Protein AF-A0A7S7LYJ5-F1 (afdb_monomer_lite)

Structure (mmCIF, N/CA/C/O backbone):
data_AF-A0A7S7LYJ5-F1
#
_entry.id   AF-A0A7S7LYJ5-F1
#
loop_
_atom_site.group_PDB
_atom_site.id
_atom_site.type_symbol
_atom_site.label_atom_id
_atom_site.label_alt_id
_atom_site.label_comp_id
_atom_site.label_asym_id
_atom_site.label_entity_id
_atom_site.label_seq_id
_atom_site.pdbx_PDB_ins_code
_atom_site.Cartn_x
_atom_site.Cartn_y
_atom_site.Cartn_z
_atom_site.occupancy
_atom_site.B_iso_or_equiv
_atom_site.auth_seq_id
_atom_site.auth_comp_id
_atom_site.auth_asym_id
_atom_site.auth_atom_id
_atom_site.pdbx_PDB_model_num
ATOM 1 N N . MET A 1 1 ? -23.484 -14.189 -5.500 1.00 30.62 1 MET A N 1
ATOM 2 C CA . MET A 1 1 ? -22.168 -14.060 -6.167 1.00 30.62 1 MET A CA 1
ATOM 3 C C . MET A 1 1 ? -21.089 -14.104 -5.097 1.00 30.62 1 MET A C 1
ATOM 5 O O . MET A 1 1 ? -21.104 -13.269 -4.204 1.00 30.62 1 MET A O 1
ATOM 9 N N . SER A 1 2 ? -20.235 -15.128 -5.119 1.00 26.28 2 SER A N 1
ATOM 10 C CA . SER A 1 2 ? -19.188 -15.343 -4.113 1.00 26.28 2 SER A CA 1
ATOM 11 C C . SER A 1 2 ? -17.893 -14.673 -4.573 1.00 26.28 2 SER A C 1
ATOM 13 O O . SER A 1 2 ? -17.250 -15.132 -5.514 1.00 26.28 2 SER A O 1
ATOM 15 N N . ASN A 1 3 ? -17.534 -13.557 -3.938 1.00 29.64 3 ASN A N 1
ATOM 16 C CA . ASN A 1 3 ? -16.262 -12.870 -4.162 1.00 29.64 3 ASN A CA 1
ATOM 17 C C . ASN A 1 3 ? -15.126 -13.676 -3.504 1.00 29.64 3 ASN A C 1
ATOM 19 O O . ASN A 1 3 ? -14.850 -13.477 -2.318 1.00 29.64 3 ASN A O 1
ATOM 23 N N . LYS A 1 4 ? -14.488 -14.576 -4.272 1.00 35.56 4 LYS A N 1
ATOM 24 C CA . LYS A 1 4 ? -13.237 -15.286 -3.936 1.00 35.56 4 LYS A CA 1
ATOM 25 C C . LYS A 1 4 ? -12.047 -14.313 -3.978 1.00 35.56 4 LYS A C 1
ATOM 27 O O . LYS A 1 4 ? -11.231 -14.362 -4.889 1.00 35.56 4 LYS A O 1
ATOM 32 N N . TYR A 1 5 ? -11.939 -13.439 -2.986 1.00 42.59 5 TYR A N 1
ATOM 33 C CA . TYR A 1 5 ? -10.747 -12.614 -2.785 1.00 42.59 5 TYR A CA 1
ATOM 34 C C . TYR A 1 5 ? -10.238 -12.870 -1.375 1.00 42.59 5 TYR A C 1
ATOM 36 O O . TYR A 1 5 ? -10.694 -12.260 -0.416 1.00 42.59 5 TYR A O 1
ATOM 44 N N . HIS A 1 6 ? -9.345 -13.847 -1.257 1.00 43.59 6 HIS A N 1
ATOM 45 C CA . HIS A 1 6 ? -8.581 -14.094 -0.045 1.00 43.59 6 HIS A CA 1
ATOM 46 C C . HIS A 1 6 ? -7.129 -14.248 -0.466 1.00 43.59 6 HIS A C 1
ATOM 48 O O . HIS A 1 6 ? -6.712 -15.303 -0.945 1.00 43.59 6 HIS A O 1
ATOM 54 N N . TYR A 1 7 ? -6.360 -13.177 -0.295 1.00 51.88 7 TYR A N 1
ATOM 55 C CA . TYR A 1 7 ? -4.920 -13.290 -0.155 1.00 51.88 7 TYR A CA 1
ATOM 56 C C . TYR A 1 7 ? -4.668 -14.326 0.953 1.00 51.88 7 TYR A C 1
ATOM 58 O O . TYR A 1 7 ? -5.049 -14.108 2.101 1.00 51.88 7 TYR A O 1
ATOM 66 N N . LYS A 1 8 ? -4.125 -15.501 0.611 1.00 43.12 8 LYS A N 1
ATOM 67 C CA . LYS A 1 8 ? -4.034 -16.679 1.504 1.00 43.12 8 LYS A CA 1
ATOM 68 C C . LYS A 1 8 ? -3.161 -16.476 2.758 1.00 43.12 8 LYS A C 1
ATOM 70 O O . LYS A 1 8 ? -3.019 -17.405 3.544 1.00 43.12 8 LYS A O 1
ATOM 75 N N . ALA A 1 9 ? -2.627 -15.276 2.988 1.00 43.56 9 ALA A N 1
ATOM 76 C CA . ALA A 1 9 ? -1.949 -14.884 4.224 1.00 43.56 9 ALA A CA 1
ATOM 77 C C . ALA A 1 9 ? -2.849 -14.080 5.186 1.00 43.56 9 ALA A C 1
ATOM 79 O O . ALA A 1 9 ? -2.348 -13.336 6.029 1.00 43.56 9 ALA A O 1
ATOM 80 N N . TYR A 1 10 ? -4.174 -14.197 5.059 1.00 53.22 10 TYR A N 1
ATOM 81 C CA . TYR A 1 10 ? -5.138 -13.517 5.920 1.00 53.22 10 TYR A CA 1
ATOM 82 C C . TYR A 1 10 ? -5.123 -14.103 7.340 1.00 53.22 10 TYR A C 1
ATOM 84 O O . TYR A 1 10 ? -5.957 -14.925 7.711 1.00 53.22 10 TYR A O 1
ATOM 92 N N . LYS A 1 11 ? -4.145 -13.702 8.156 1.00 62.12 11 LYS A N 1
ATOM 93 C CA . LYS A 1 11 ? -4.294 -13.791 9.608 1.00 62.12 11 LYS A CA 1
ATOM 94 C C . LYS A 1 11 ? -5.217 -12.655 10.013 1.00 62.12 11 LYS A C 1
ATOM 96 O O . LYS A 1 11 ? -4.860 -11.493 9.836 1.00 62.12 11 LYS A O 1
ATOM 101 N N . GLU A 1 12 ? -6.380 -12.992 10.549 1.00 71.31 12 GLU A N 1
ATOM 102 C CA . GLU A 1 12 ? -7.334 -12.021 11.080 1.00 71.31 12 GLU A CA 1
ATOM 103 C C . GLU A 1 12 ? -6.614 -10.974 11.957 1.00 71.31 12 GLU A C 1
ATOM 105 O O . GLU A 1 12 ? -5.715 -11.290 12.757 1.00 71.31 12 GLU A O 1
ATOM 110 N N . GLY A 1 13 ? -6.908 -9.697 11.701 1.00 82.88 13 GLY A N 1
ATOM 111 C CA . GLY A 1 13 ? -6.278 -8.559 12.371 1.00 82.88 13 GLY A CA 1
ATOM 112 C C . GLY A 1 13 ? -4.803 -8.297 12.027 1.00 82.88 13 GLY A C 1
ATOM 113 O O . GLY A 1 13 ? -4.165 -7.513 12.726 1.00 82.88 13 GLY A O 1
ATOM 114 N N . LEU A 1 14 ? -4.212 -8.928 11.000 1.00 88.94 14 LEU A N 1
ATOM 115 C CA . LEU A 1 14 ? -2.808 -8.679 10.624 1.00 88.94 14 LEU A CA 1
ATOM 116 C C . LEU A 1 14 ? -2.569 -7.227 10.202 1.00 88.94 14 LEU A C 1
ATOM 118 O O . LEU A 1 14 ? -1.646 -6.608 10.724 1.00 88.94 14 LEU A O 1
ATOM 122 N N . LEU A 1 15 ? -3.419 -6.679 9.327 1.00 92.19 15 LEU A N 1
ATOM 123 C CA . LEU A 1 15 ? -3.318 -5.281 8.901 1.00 92.19 15 LEU A CA 1
ATOM 124 C C . LEU A 1 15 ? -3.378 -4.333 10.100 1.00 92.19 15 LEU A C 1
ATOM 126 O O . LEU A 1 15 ? -2.556 -3.431 10.212 1.00 92.19 15 LEU A O 1
ATOM 130 N N . GLN A 1 16 ? -4.298 -4.585 11.033 1.00 94.06 16 GLN A N 1
ATOM 131 C CA . GLN A 1 16 ? -4.421 -3.790 12.250 1.00 94.06 16 GLN A CA 1
ATOM 132 C C . GLN A 1 16 ? -3.174 -3.876 13.128 1.00 94.06 16 GLN A C 1
ATOM 134 O O . GLN A 1 16 ? -2.677 -2.844 13.565 1.00 94.06 16 GLN A O 1
ATOM 139 N N . ARG A 1 17 ? -2.635 -5.077 13.367 1.00 93.56 17 ARG A N 1
ATOM 140 C CA . ARG A 1 17 ? -1.400 -5.233 14.150 1.00 93.56 17 ARG A CA 1
ATOM 141 C C . ARG A 1 17 ? -0.230 -4.486 13.510 1.00 93.56 17 ARG A C 1
ATOM 143 O O . ARG A 1 17 ? 0.473 -3.777 14.220 1.00 93.56 17 ARG A O 1
ATOM 150 N N . MET A 1 18 ? -0.055 -4.607 12.194 1.00 95.12 18 MET A N 1
ATOM 151 C CA . MET A 1 18 ? 1.014 -3.915 11.469 1.00 95.12 18 MET A CA 1
ATOM 152 C C . MET A 1 18 ? 0.830 -2.396 11.482 1.00 95.12 18 MET A C 1
ATOM 154 O O . MET A 1 18 ? 1.786 -1.680 11.739 1.00 95.12 18 MET A O 1
ATOM 158 N N . ALA A 1 19 ? -0.391 -1.899 11.277 1.00 96.44 19 ALA A N 1
ATOM 159 C CA . ALA A 1 19 ? -0.659 -0.465 11.280 1.00 96.44 19 ALA A CA 1
ATOM 160 C C . ALA A 1 19 ? -0.465 0.170 12.667 1.00 96.44 19 ALA A C 1
ATOM 162 O O . ALA A 1 19 ? 0.078 1.264 12.766 1.00 96.44 19 ALA A O 1
ATOM 163 N N . ILE A 1 20 ? -0.868 -0.512 13.746 1.00 95.44 20 ILE A N 1
ATOM 164 C CA . ILE A 1 20 ? -0.634 -0.030 15.117 1.00 95.44 20 ILE A CA 1
ATOM 165 C C . ILE A 1 20 ? 0.854 -0.083 15.476 1.00 95.44 20 ILE A C 1
ATOM 167 O O . ILE A 1 20 ? 1.346 0.815 16.152 1.00 95.44 20 ILE A O 1
ATOM 171 N N . GLN A 1 21 ? 1.577 -1.109 15.023 1.00 95.44 21 GLN A N 1
ATOM 172 C CA . GLN A 1 21 ? 3.026 -1.164 15.198 1.00 95.44 21 GLN A CA 1
ATOM 173 C C . GLN A 1 21 ? 3.713 -0.009 14.457 1.00 95.44 21 GLN A C 1
ATOM 175 O O . GLN A 1 21 ? 4.461 0.740 15.074 1.00 95.44 21 GLN A O 1
ATOM 180 N N . GLY A 1 22 ? 3.383 0.197 13.181 1.00 96.12 22 GLY A N 1
ATOM 181 C CA . GLY A 1 22 ? 3.922 1.300 12.390 1.00 96.12 22 GLY A CA 1
ATOM 182 C C . GLY A 1 22 ? 3.554 2.679 12.945 1.00 96.12 22 GLY A C 1
ATOM 183 O O . GLY A 1 22 ? 4.364 3.597 12.904 1.00 96.12 22 GLY A O 1
ATOM 184 N N . LEU A 1 23 ? 2.368 2.831 13.551 1.00 96.25 23 LEU A N 1
ATOM 185 C CA . LEU A 1 23 ? 2.007 4.059 14.263 1.00 96.25 23 LEU A CA 1
ATOM 186 C C . LEU A 1 23 ? 2.998 4.360 15.394 1.00 96.25 23 LEU A C 1
ATOM 188 O O . LEU A 1 23 ? 3.479 5.483 15.476 1.00 96.25 23 LEU A O 1
ATOM 192 N N . ARG A 1 24 ? 3.321 3.363 16.230 1.00 95.06 24 ARG A N 1
ATOM 193 C CA . ARG A 1 24 ? 4.268 3.510 17.352 1.00 95.06 24 ARG A CA 1
ATOM 194 C C . ARG A 1 24 ? 5.682 3.847 16.894 1.00 95.06 24 ARG A C 1
ATOM 196 O O . ARG A 1 24 ? 6.424 4.478 17.633 1.00 95.06 24 ARG A O 1
ATOM 203 N N . GLU A 1 25 ? 6.062 3.374 15.712 1.00 94.56 25 GLU A N 1
ATOM 204 C CA . GLU A 1 25 ? 7.379 3.625 15.124 1.00 94.56 25 GLU A CA 1
ATOM 205 C C . GLU A 1 25 ? 7.472 5.023 14.499 1.00 94.56 25 GLU A C 1
ATOM 207 O O . GLU A 1 25 ? 8.545 5.622 14.503 1.00 94.56 25 GLU A O 1
ATOM 212 N N . LYS A 1 26 ? 6.358 5.559 13.984 1.00 93.25 26 LYS A N 1
ATOM 213 C CA . LYS A 1 26 ? 6.324 6.855 13.289 1.00 93.25 26 LYS A CA 1
ATOM 214 C C . LYS A 1 26 ? 5.917 8.042 14.148 1.00 93.25 26 LYS A C 1
ATOM 216 O O . LYS A 1 26 ? 6.298 9.165 13.829 1.00 93.25 26 LYS A O 1
ATOM 221 N N . ILE A 1 27 ? 5.091 7.816 15.162 1.00 91.44 27 ILE A N 1
ATOM 222 C CA . ILE A 1 27 ? 4.494 8.866 15.985 1.00 91.44 27 ILE A CA 1
ATOM 223 C C . ILE A 1 27 ? 4.768 8.533 17.445 1.00 91.44 27 ILE A C 1
ATOM 225 O O . ILE A 1 27 ? 4.492 7.424 17.902 1.00 91.44 27 ILE A O 1
ATOM 229 N N . ASP A 1 28 ? 5.304 9.509 18.174 1.00 90.75 28 ASP A N 1
ATOM 230 C CA . ASP A 1 28 ? 5.569 9.374 19.601 1.00 90.75 28 ASP A CA 1
ATOM 231 C C . ASP A 1 28 ? 4.247 9.109 20.354 1.00 90.75 28 ASP A C 1
ATOM 233 O O . ASP A 1 28 ? 3.296 9.879 20.197 1.00 90.75 28 ASP A O 1
ATOM 237 N N . PRO A 1 29 ? 4.151 8.053 21.184 1.00 90.56 29 PRO A N 1
ATOM 238 C CA . PRO A 1 29 ? 2.983 7.801 22.028 1.00 90.56 29 PRO A CA 1
ATOM 239 C C . PRO A 1 29 ? 2.568 8.960 22.948 1.00 90.56 29 PRO A C 1
ATOM 241 O O . PRO A 1 29 ? 1.439 8.958 23.439 1.00 90.56 29 PRO A O 1
ATOM 244 N N . SER A 1 30 ? 3.462 9.919 23.207 1.00 91.75 30 SER A N 1
ATOM 245 C CA . SER A 1 30 ? 3.185 11.142 23.967 1.00 91.75 30 SER A CA 1
ATOM 246 C C . SER A 1 30 ? 2.550 12.275 23.149 1.00 91.75 30 SER A C 1
ATOM 248 O O . SER A 1 30 ? 2.130 13.269 23.742 1.00 91.75 30 SER A O 1
ATOM 250 N N . ASP A 1 31 ? 2.432 12.131 21.823 1.00 92.44 31 ASP A N 1
ATOM 251 C CA . ASP A 1 31 ? 1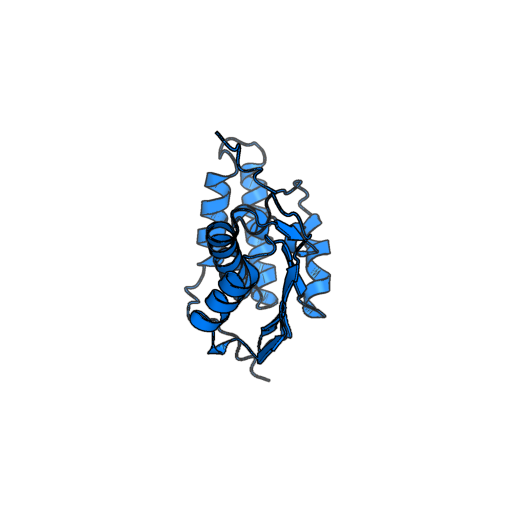.713 13.077 20.966 1.00 92.44 31 ASP A CA 1
ATOM 252 C C . ASP A 1 31 ? 0.250 13.199 21.430 1.00 92.44 31 ASP A C 1
ATOM 254 O O . ASP A 1 31 ? -0.457 12.204 21.616 1.00 92.44 31 ASP A O 1
ATOM 258 N N . GLU A 1 32 ? -0.232 14.429 21.613 1.00 91.19 32 GLU A N 1
ATOM 259 C CA . GLU A 1 32 ? -1.598 14.702 22.079 1.00 91.19 32 GLU A CA 1
ATOM 260 C C . GLU A 1 32 ? -2.679 14.119 21.148 1.00 91.19 32 GLU A C 1
ATOM 262 O O . GLU A 1 32 ? -3.787 13.796 21.587 1.00 91.19 32 GLU A O 1
ATOM 267 N N . ASN A 1 33 ? -2.342 13.916 19.872 1.00 91.50 33 ASN A N 1
ATOM 268 C CA . ASN A 1 33 ? -3.202 13.326 18.857 1.00 91.50 33 ASN A CA 1
ATOM 269 C C . ASN A 1 33 ? -3.022 11.804 18.724 1.00 91.50 33 ASN A C 1
ATOM 271 O O . ASN A 1 33 ? -3.754 11.189 17.944 1.00 91.50 33 ASN A O 1
ATOM 275 N N . TYR A 1 34 ? -2.125 11.156 19.486 1.00 93.25 34 TYR A N 1
ATOM 276 C CA . TYR A 1 34 ? -1.839 9.712 19.398 1.00 93.25 34 TYR A CA 1
ATOM 277 C C . TYR A 1 34 ? -3.107 8.844 19.417 1.00 93.25 34 TYR A C 1
ATOM 279 O O . TYR A 1 34 ? -3.339 8.002 18.542 1.00 93.25 34 TYR A O 1
ATOM 287 N N . ALA A 1 35 ? -3.994 9.106 20.379 1.00 93.69 35 ALA A N 1
ATOM 288 C CA . ALA A 1 35 ? -5.260 8.390 20.507 1.00 93.69 35 ALA A CA 1
ATOM 289 C C . ALA A 1 35 ? -6.212 8.628 19.319 1.00 93.69 35 ALA A C 1
ATOM 291 O O . ALA A 1 35 ? -7.026 7.758 18.994 1.00 93.69 35 ALA A O 1
ATOM 292 N N . GLU A 1 36 ? -6.137 9.792 18.672 1.00 95.00 36 GLU A N 1
ATOM 293 C CA . GLU A 1 36 ? -6.933 10.093 17.483 1.00 95.00 36 GLU A CA 1
ATOM 294 C C . GLU A 1 36 ? -6.378 9.371 16.249 1.00 95.00 36 GLU A C 1
ATOM 296 O O . GLU A 1 36 ? -7.163 8.771 15.511 1.00 95.00 36 GLU A O 1
ATOM 301 N N . TYR A 1 37 ? -5.052 9.312 16.065 1.00 95.25 37 TYR A N 1
ATOM 302 C CA . TYR A 1 37 ? -4.435 8.506 15.003 1.00 95.25 37 TYR A CA 1
ATOM 303 C C . TYR A 1 37 ? -4.872 7.037 15.091 1.00 95.25 37 TYR A C 1
ATOM 305 O O . TYR A 1 37 ? -5.308 6.460 14.092 1.00 95.25 37 TYR A O 1
ATOM 313 N N . GLU A 1 38 ? -4.853 6.438 16.289 1.00 95.06 38 GLU A N 1
ATOM 314 C CA . GLU A 1 38 ? -5.327 5.063 16.483 1.00 95.06 38 GLU A CA 1
ATOM 315 C C . GLU A 1 38 ? -6.799 4.877 16.085 1.00 95.06 38 GLU A C 1
ATOM 317 O O . GLU A 1 38 ? -7.158 3.862 15.476 1.00 95.06 38 GLU A O 1
ATOM 322 N N . LYS A 1 39 ? -7.675 5.830 16.433 1.00 95.31 39 LYS A N 1
ATOM 323 C CA . LYS A 1 39 ? -9.098 5.783 16.054 1.00 95.31 39 LYS A CA 1
ATOM 324 C C . LYS A 1 39 ? -9.274 5.885 14.543 1.00 95.31 39 LYS A C 1
ATOM 326 O O . LYS A 1 39 ? -10.067 5.128 13.978 1.00 95.31 39 LYS A O 1
ATOM 331 N N . VAL A 1 40 ? -8.539 6.790 13.894 1.00 95.25 40 VAL A N 1
ATOM 332 C CA . VAL A 1 40 ? -8.571 6.965 12.437 1.00 95.25 40 VAL A CA 1
ATOM 333 C C . VAL A 1 40 ? -8.102 5.687 11.745 1.00 95.25 40 VAL A C 1
ATOM 335 O O . VAL A 1 40 ? -8.840 5.170 10.912 1.00 95.25 40 VAL A O 1
ATOM 338 N N . ILE A 1 41 ? -6.970 5.101 12.153 1.00 95.56 41 ILE A N 1
ATOM 339 C CA . ILE A 1 41 ? -6.464 3.831 11.601 1.00 95.56 41 ILE A CA 1
ATOM 340 C C . ILE A 1 41 ? -7.507 2.717 11.729 1.00 95.56 41 ILE A C 1
ATOM 342 O O . ILE A 1 41 ? -7.820 2.047 10.748 1.00 95.56 41 ILE A O 1
ATOM 346 N N . LYS A 1 42 ? -8.111 2.535 12.912 1.00 94.50 42 LYS A N 1
ATOM 347 C CA . LYS A 1 42 ? -9.156 1.512 13.119 1.00 94.50 42 LYS A CA 1
ATOM 348 C C . LYS A 1 42 ? -10.352 1.719 12.178 1.00 94.50 42 LYS A C 1
ATOM 350 O O . LYS A 1 42 ? -10.886 0.753 11.630 1.00 94.50 42 LYS A O 1
ATOM 355 N N . LYS A 1 43 ? -10.762 2.972 11.954 1.00 93.56 43 LYS A N 1
ATOM 356 C CA . LYS A 1 43 ? -11.858 3.323 11.037 1.00 93.56 43 LYS A CA 1
ATOM 357 C C . LYS A 1 43 ? -11.491 3.089 9.568 1.00 93.56 43 LYS A C 1
ATOM 359 O O . LYS A 1 43 ? -12.319 2.567 8.815 1.00 93.56 43 LYS A O 1
ATOM 364 N N . GLU A 1 44 ? -10.281 3.466 9.159 1.00 93.06 44 GLU A N 1
ATOM 365 C CA . GLU A 1 44 ? -9.768 3.205 7.812 1.00 93.06 44 GLU A CA 1
ATOM 366 C C . GLU A 1 44 ? -9.724 1.702 7.539 1.00 93.06 44 GLU A C 1
ATOM 368 O O . GLU A 1 44 ? -10.312 1.253 6.559 1.00 93.06 44 GLU A O 1
ATOM 373 N N . ILE A 1 45 ? -9.140 0.913 8.446 1.00 92.81 45 ILE A N 1
ATOM 374 C CA . ILE A 1 45 ? -9.043 -0.549 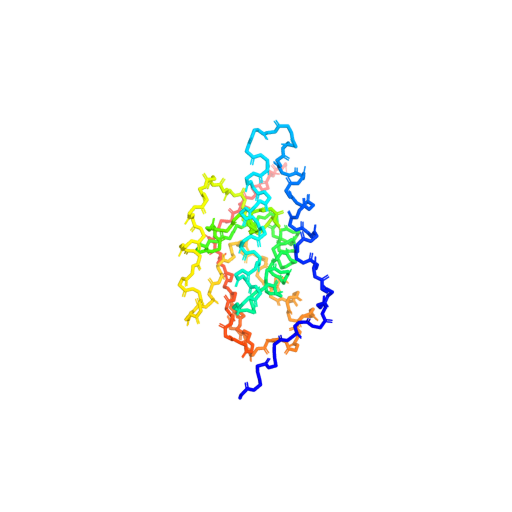8.327 1.00 92.81 45 ILE A CA 1
ATOM 375 C C . ILE A 1 45 ? -10.421 -1.194 8.216 1.00 92.81 45 ILE A C 1
ATOM 377 O O . ILE A 1 45 ? -10.652 -1.954 7.281 1.00 92.81 45 ILE A O 1
ATOM 381 N N . SER A 1 46 ? -11.378 -0.818 9.069 1.00 90.25 46 SER A N 1
ATOM 382 C CA . SER A 1 46 ? -12.753 -1.323 8.949 1.00 90.25 46 SER A CA 1
ATOM 383 C C . SER A 1 46 ? -13.374 -1.005 7.582 1.00 90.25 46 SER A C 1
ATOM 385 O O . SER A 1 46 ? -14.160 -1.783 7.039 1.00 90.25 46 SER A O 1
ATOM 387 N N . THR A 1 47 ? -13.033 0.143 6.993 1.00 88.31 47 THR A N 1
ATOM 388 C CA . THR A 1 47 ? -13.496 0.501 5.648 1.00 88.31 47 THR A CA 1
ATOM 389 C C . THR A 1 47 ? -12.791 -0.329 4.577 1.00 88.31 47 THR A C 1
ATOM 391 O O . THR A 1 47 ? -13.459 -0.823 3.670 1.00 88.31 47 THR A O 1
ATOM 394 N N . LEU A 1 48 ? -11.476 -0.523 4.701 1.00 88.06 48 LEU A N 1
ATOM 395 C CA . LEU A 1 48 ? -10.652 -1.350 3.816 1.00 88.06 48 LEU A CA 1
ATOM 396 C C . LEU A 1 48 ? -11.146 -2.802 3.786 1.00 88.06 48 LEU A C 1
ATOM 398 O O . LEU A 1 48 ? -11.291 -3.364 2.705 1.00 88.06 48 LEU A O 1
ATOM 402 N N . GLU A 1 49 ? -11.492 -3.375 4.938 1.00 86.56 49 GLU A N 1
ATOM 403 C CA . GLU A 1 49 ? -12.078 -4.717 5.060 1.00 86.56 49 GLU A CA 1
ATOM 404 C C . GLU A 1 49 ? -13.445 -4.807 4.365 1.00 86.56 49 GLU A C 1
ATOM 406 O O . GLU A 1 49 ? -13.701 -5.735 3.594 1.00 86.56 49 GLU A O 1
ATOM 411 N N . LYS A 1 50 ? -14.319 -3.806 4.558 1.00 84.75 50 LYS A N 1
ATOM 412 C CA . LYS A 1 50 ? -15.639 -3.752 3.895 1.00 84.75 50 LYS A CA 1
ATOM 413 C C . LYS A 1 50 ? -15.528 -3.740 2.372 1.00 84.75 50 LYS A C 1
ATOM 415 O O . LYS A 1 50 ? -16.357 -4.353 1.700 1.00 84.75 50 LYS A O 1
ATOM 420 N N . ILE A 1 51 ? -14.517 -3.059 1.830 1.00 81.44 51 ILE A N 1
ATOM 421 C CA . ILE A 1 51 ? -14.251 -3.018 0.383 1.00 81.44 51 ILE A CA 1
ATOM 422 C C . ILE A 1 51 ? -13.289 -4.120 -0.088 1.00 81.44 51 ILE A C 1
ATOM 424 O O . ILE A 1 51 ? -12.966 -4.160 -1.272 1.00 81.44 51 ILE A O 1
ATOM 428 N N . LYS A 1 52 ? -12.854 -5.017 0.810 1.00 80.31 52 LYS A N 1
ATOM 429 C CA . LYS A 1 52 ? -11.902 -6.109 0.547 1.00 80.31 52 LYS A CA 1
ATOM 430 C C . LYS A 1 52 ? -10.546 -5.649 -0.012 1.00 80.31 52 LYS A C 1
ATOM 432 O O . LYS A 1 52 ? -9.956 -6.330 -0.848 1.00 80.31 52 LYS A O 1
ATOM 437 N N . PHE A 1 53 ? -10.061 -4.485 0.424 1.00 82.62 53 PHE A N 1
ATOM 438 C CA . PHE A 1 53 ? -8.775 -3.914 0.002 1.00 82.62 53 PHE A CA 1
ATOM 439 C C . PHE A 1 53 ? -7.651 -4.072 1.032 1.00 82.62 53 PHE A C 1
ATOM 441 O O . PHE A 1 53 ? -6.481 -3.818 0.767 1.00 82.62 53 PHE A O 1
ATOM 448 N N . ASP A 1 54 ? -7.982 -4.518 2.225 1.00 86.25 54 ASP A N 1
ATOM 449 C CA . ASP A 1 54 ? -7.056 -4.705 3.328 1.00 86.25 54 ASP A CA 1
ATOM 450 C C . ASP A 1 54 ? -5.931 -5.721 3.017 1.00 86.25 54 ASP A C 1
ATOM 452 O O . ASP A 1 54 ? -4.767 -5.476 3.335 1.00 86.25 54 ASP A O 1
ATOM 456 N N . GLY A 1 55 ? -6.228 -6.796 2.276 1.00 85.38 55 GLY A N 1
ATOM 457 C CA . GLY A 1 55 ? -5.200 -7.706 1.754 1.00 85.38 55 GLY A CA 1
ATOM 458 C C . GLY A 1 55 ? -4.239 -7.030 0.766 1.00 85.38 55 GLY A C 1
ATOM 459 O O . GLY A 1 55 ? -3.049 -7.348 0.735 1.00 85.38 55 GLY A O 1
ATOM 460 N N . TYR A 1 56 ? -4.724 -6.050 0.001 1.00 86.69 56 TYR A N 1
ATOM 461 C CA . TYR A 1 56 ? -3.888 -5.279 -0.914 1.00 86.69 56 TYR A CA 1
ATOM 462 C C . TYR A 1 56 ? -3.035 -4.241 -0.212 1.00 86.69 56 TYR A C 1
ATOM 464 O O . TYR A 1 56 ? -1.930 -3.994 -0.675 1.00 86.69 56 TYR A O 1
ATOM 472 N N . MET A 1 57 ? -3.475 -3.689 0.918 1.00 90.25 57 MET A N 1
ATOM 473 C CA . MET A 1 57 ? -2.605 -2.850 1.747 1.00 90.25 57 MET A CA 1
ATOM 474 C C . MET A 1 57 ? -1.360 -3.620 2.193 1.00 90.25 57 MET A C 1
ATOM 476 O O . MET A 1 57 ? -0.252 -3.103 2.096 1.00 90.25 57 MET A O 1
ATOM 480 N N . LEU A 1 58 ? -1.525 -4.884 2.596 1.00 91.50 58 LEU A N 1
ATOM 481 C CA . LEU A 1 58 ? -0.405 -5.753 2.965 1.00 91.50 58 LEU A CA 1
ATOM 482 C C . LEU A 1 58 ? 0.500 -6.075 1.770 1.00 91.50 58 LEU A C 1
ATOM 484 O O . LEU A 1 58 ? 1.721 -6.005 1.886 1.00 91.50 58 LEU A O 1
ATOM 488 N N . LEU A 1 59 ? -0.094 -6.397 0.615 1.00 92.06 59 LEU A N 1
ATOM 489 C CA . LEU A 1 59 ? 0.657 -6.618 -0.623 1.00 92.06 59 LEU A CA 1
ATOM 490 C C . LEU A 1 59 ? 1.448 -5.366 -1.018 1.00 92.06 59 LEU A C 1
ATOM 492 O O . LEU A 1 59 ? 2.612 -5.471 -1.385 1.00 92.06 59 LEU A O 1
ATOM 496 N N . LEU A 1 60 ? 0.832 -4.186 -0.945 1.00 92.44 60 LEU A N 1
ATOM 497 C CA . LEU A 1 60 ? 1.466 -2.919 -1.295 1.00 92.44 60 LEU A CA 1
ATOM 498 C C . LEU A 1 60 ? 2.618 -2.585 -0.351 1.00 92.44 60 LEU A C 1
ATOM 500 O O . LEU A 1 60 ? 3.677 -2.216 -0.845 1.00 92.44 60 LEU A O 1
ATOM 504 N N . ALA A 1 61 ? 2.445 -2.754 0.962 1.00 93.81 61 ALA A N 1
ATOM 505 C CA . ALA A 1 61 ? 3.520 -2.551 1.934 1.00 93.81 61 ALA A CA 1
ATOM 506 C C . ALA A 1 61 ? 4.745 -3.416 1.595 1.00 93.81 61 ALA A C 1
ATOM 508 O O . ALA A 1 61 ? 5.865 -2.918 1.511 1.00 93.81 61 ALA A O 1
ATOM 509 N N . ASP A 1 62 ? 4.516 -4.692 1.289 1.00 94.25 62 ASP A N 1
ATOM 510 C CA . ASP A 1 62 ? 5.567 -5.629 0.895 1.00 94.25 62 ASP A CA 1
ATOM 511 C C . ASP A 1 62 ? 6.230 -5.270 -0.449 1.00 94.25 62 ASP A C 1
ATOM 513 O O . ASP A 1 62 ? 7.453 -5.288 -0.577 1.00 94.25 62 ASP A O 1
ATOM 517 N N . VAL A 1 63 ? 5.432 -4.902 -1.455 1.00 94.31 63 VAL A N 1
ATOM 518 C CA . VAL A 1 63 ? 5.937 -4.477 -2.767 1.00 94.31 63 VAL A CA 1
ATOM 519 C C . VAL A 1 63 ? 6.772 -3.211 -2.659 1.00 94.31 63 VAL A C 1
ATOM 521 O O . VAL A 1 63 ? 7.809 -3.117 -3.315 1.00 94.31 63 VAL A O 1
ATOM 524 N N . VAL A 1 64 ? 6.326 -2.234 -1.874 1.00 95.06 64 VAL A N 1
ATOM 525 C CA . VAL A 1 64 ? 7.022 -0.958 -1.704 1.00 95.06 64 VAL A CA 1
ATOM 526 C C . VAL A 1 64 ? 8.326 -1.163 -0.943 1.00 95.06 64 VAL A C 1
ATOM 528 O O . VAL A 1 64 ? 9.349 -0.649 -1.391 1.00 95.06 64 VAL A O 1
ATOM 531 N N . LEU A 1 65 ? 8.318 -1.959 0.130 1.00 94.12 65 LEU A N 1
ATOM 532 C CA . LEU A 1 65 ? 9.522 -2.305 0.886 1.00 94.12 65 LEU A CA 1
ATOM 533 C C . LEU A 1 65 ? 10.600 -2.901 -0.028 1.00 94.12 65 LEU A C 1
ATOM 535 O O . LEU A 1 65 ? 11.685 -2.337 -0.156 1.00 94.12 65 LEU A O 1
ATOM 539 N N . VAL A 1 66 ? 10.273 -3.972 -0.753 1.00 93.75 66 VAL A N 1
ATOM 540 C CA . VAL A 1 66 ? 11.242 -4.627 -1.646 1.00 93.75 66 VAL A CA 1
ATOM 541 C C . VAL A 1 66 ? 11.611 -3.736 -2.831 1.00 93.75 66 VAL A C 1
ATOM 543 O O . VAL A 1 66 ? 12.751 -3.732 -3.287 1.00 93.75 66 VAL A O 1
ATOM 546 N N . SER A 1 67 ? 10.681 -2.916 -3.327 1.00 92.88 67 SER A N 1
ATOM 547 C CA . SER A 1 67 ? 11.019 -1.939 -4.364 1.00 92.88 67 SER A CA 1
ATOM 548 C C . SER A 1 67 ? 12.027 -0.908 -3.858 1.00 92.88 67 SER A C 1
ATOM 550 O O . SER A 1 67 ? 12.882 -0.507 -4.641 1.00 92.88 67 SER A O 1
ATOM 552 N N . ARG A 1 68 ? 11.978 -0.493 -2.581 1.00 92.50 68 ARG A N 1
ATOM 553 C CA . ARG A 1 68 ? 12.985 0.410 -1.996 1.00 92.50 68 ARG A CA 1
ATOM 554 C C . ARG A 1 68 ? 14.346 -0.259 -1.919 1.00 92.50 68 ARG A C 1
ATOM 556 O O . ARG A 1 68 ? 15.325 0.369 -2.304 1.00 92.50 68 ARG A O 1
ATOM 563 N N . GLU A 1 69 ? 14.396 -1.526 -1.523 1.00 92.44 69 GLU A N 1
ATOM 564 C CA . GLU A 1 69 ? 15.638 -2.309 -1.495 1.00 92.44 69 GLU A CA 1
ATOM 565 C C . GLU A 1 69 ? 16.267 -2.450 -2.891 1.00 92.44 69 GLU A C 1
ATOM 567 O O . GLU A 1 69 ? 17.478 -2.316 -3.042 1.00 92.44 69 GLU A O 1
ATOM 572 N N . ILE A 1 70 ? 15.451 -2.669 -3.930 1.00 90.00 70 ILE A N 1
ATOM 573 C CA . ILE A 1 70 ? 15.925 -2.815 -5.317 1.00 90.00 70 ILE A CA 1
ATOM 574 C C . ILE A 1 70 ? 16.311 -1.464 -5.934 1.00 90.00 70 ILE A C 1
ATOM 576 O O . ILE A 1 70 ? 17.279 -1.369 -6.686 1.00 90.00 70 ILE A O 1
ATOM 580 N N . SER A 1 71 ? 15.504 -0.432 -5.694 1.00 87.19 71 SER A N 1
ATOM 581 C CA . SER A 1 71 ? 15.562 0.833 -6.430 1.00 87.19 71 SER A CA 1
ATOM 582 C C . SER A 1 71 ? 16.415 1.897 -5.745 1.00 87.19 71 SER A C 1
ATOM 584 O O . SER A 1 71 ? 16.812 2.859 -6.402 1.00 87.19 71 SER A O 1
ATOM 586 N N . GLY A 1 72 ? 16.616 1.801 -4.427 1.00 83.56 72 GLY A N 1
ATOM 587 C CA . GLY A 1 72 ? 17.166 2.870 -3.583 1.00 83.56 72 GLY A CA 1
ATOM 588 C C . GLY A 1 72 ? 16.233 4.079 -3.413 1.00 83.56 72 GLY A C 1
ATOM 589 O O . GLY A 1 72 ? 16.373 4.847 -2.468 1.00 83.56 72 GLY A O 1
ATOM 590 N N . PHE A 1 73 ? 15.252 4.239 -4.304 1.00 84.56 73 PHE A N 1
ATOM 591 C CA . PHE A 1 73 ? 14.253 5.299 -4.289 1.00 84.56 73 PHE A CA 1
ATOM 592 C C . PHE A 1 73 ? 12.888 4.750 -4.708 1.00 84.56 73 PHE A C 1
ATOM 594 O O . PHE A 1 73 ? 12.757 4.174 -5.793 1.00 84.56 73 PHE A O 1
ATOM 601 N N . VAL A 1 74 ? 11.873 4.954 -3.868 1.00 89.56 74 VAL A N 1
ATOM 602 C CA . VAL A 1 74 ? 10.471 4.663 -4.189 1.00 89.56 74 VAL A CA 1
ATOM 603 C C . VAL A 1 74 ? 9.586 5.746 -3.615 1.00 89.56 74 VAL A C 1
ATOM 605 O O . VAL A 1 74 ? 9.780 6.135 -2.470 1.00 89.56 74 VAL A O 1
ATOM 608 N N . SER A 1 75 ? 8.583 6.168 -4.380 1.00 89.75 75 SER A N 1
ATOM 609 C CA . SER A 1 75 ? 7.494 6.980 -3.842 1.00 89.75 75 SER A CA 1
ATOM 610 C C . SER A 1 75 ? 6.163 6.591 -4.474 1.00 89.75 75 SER A C 1
ATOM 612 O O . SER A 1 75 ? 6.099 6.282 -5.666 1.00 89.75 75 SER A O 1
ATOM 614 N N . CYS A 1 76 ? 5.092 6.580 -3.686 1.00 90.44 76 CYS A N 1
ATOM 615 C CA . CYS A 1 76 ? 3.761 6.195 -4.148 1.00 90.44 76 CYS A CA 1
ATOM 616 C C . CYS A 1 76 ? 2.851 7.416 -4.289 1.00 90.44 76 CYS A C 1
ATOM 618 O O . CYS A 1 76 ? 2.750 8.233 -3.376 1.00 90.44 76 CYS A O 1
ATOM 620 N N . PHE A 1 77 ? 2.131 7.504 -5.410 1.00 84.50 77 PHE A N 1
ATOM 621 C CA . PHE A 1 77 ? 1.270 8.646 -5.733 1.00 84.50 77 PHE A CA 1
ATOM 622 C C . PHE A 1 77 ? -0.180 8.246 -5.999 1.00 84.50 77 PHE A C 1
ATOM 624 O O . PHE A 1 77 ? -0.474 7.145 -6.482 1.00 84.50 77 PHE A O 1
ATOM 631 N N . GLY A 1 78 ? -1.084 9.203 -5.779 1.00 81.56 78 GLY A N 1
ATOM 632 C CA . GLY A 1 78 ? -2.513 9.082 -6.057 1.00 81.56 78 GLY A CA 1
ATOM 633 C C . GLY A 1 78 ? -3.338 8.996 -4.778 1.00 81.56 78 GLY A C 1
ATOM 634 O O . GLY A 1 78 ? -2.908 9.428 -3.714 1.00 81.56 78 GLY A O 1
ATOM 635 N N . SER A 1 79 ? -4.533 8.411 -4.865 1.00 85.06 79 SER A N 1
ATOM 636 C CA . SER A 1 79 ? -5.476 8.385 -3.737 1.00 85.06 79 SER A CA 1
ATOM 637 C C . SER A 1 79 ? -4.969 7.609 -2.514 1.00 85.06 79 SER A C 1
ATOM 639 O O . SER A 1 79 ? -5.477 7.828 -1.419 1.00 85.06 79 SER A O 1
ATOM 641 N N . ILE A 1 80 ? -3.955 6.748 -2.679 1.00 87.25 80 ILE A N 1
ATOM 642 C CA . ILE A 1 80 ? -3.271 6.023 -1.595 1.00 87.25 80 ILE A CA 1
ATOM 643 C C . ILE A 1 80 ? -2.618 6.966 -0.569 1.00 87.25 80 ILE A C 1
ATOM 645 O O . ILE A 1 80 ? -2.555 6.622 0.605 1.00 87.25 80 ILE A O 1
ATOM 649 N N . GLN A 1 81 ? -2.212 8.176 -0.980 1.00 89.00 81 GLN A N 1
ATOM 650 C CA . GLN A 1 81 ? -1.614 9.192 -0.099 1.00 89.00 81 GLN A CA 1
ATOM 651 C C . GLN A 1 81 ? -2.611 9.766 0.915 1.00 89.00 81 GLN A C 1
ATOM 653 O O . GLN A 1 81 ? -2.207 10.345 1.914 1.00 89.00 81 GLN A O 1
ATOM 658 N N . ASN A 1 82 ? -3.913 9.566 0.697 1.00 89.81 82 ASN A N 1
ATOM 659 C CA . ASN A 1 82 ? -4.963 10.046 1.593 1.00 89.81 82 ASN A CA 1
ATOM 660 C C . ASN A 1 82 ? -5.299 9.053 2.720 1.00 89.81 82 ASN A C 1
ATOM 662 O O . ASN A 1 82 ? -6.327 9.211 3.374 1.00 89.81 82 ASN A O 1
ATOM 666 N N . SER A 1 83 ? -4.492 8.004 2.910 1.00 92.38 83 SER A N 1
ATOM 667 C CA . SER A 1 83 ? -4.680 7.004 3.962 1.00 92.38 83 SER A CA 1
ATOM 668 C C . SER A 1 83 ? -3.576 7.102 5.003 1.00 92.38 83 SER A C 1
ATOM 670 O O . SER A 1 83 ? -2.403 6.873 4.704 1.00 92.38 83 SER A O 1
ATOM 672 N N . LEU A 1 84 ? -3.975 7.348 6.251 1.00 95.25 84 LEU A N 1
ATOM 673 C CA . LEU A 1 84 ? -3.072 7.259 7.393 1.00 95.25 84 LEU A CA 1
ATOM 674 C C . LEU A 1 84 ? -2.523 5.832 7.536 1.00 95.25 84 LEU A C 1
ATOM 676 O O . LEU A 1 84 ? -1.350 5.645 7.843 1.00 95.25 84 LEU A O 1
ATOM 680 N N . THR A 1 85 ? -3.346 4.822 7.244 1.00 95.00 85 THR A N 1
ATOM 681 C CA . THR A 1 85 ? -2.933 3.411 7.225 1.00 95.00 85 THR A CA 1
ATOM 682 C C . THR A 1 85 ? -1.810 3.171 6.213 1.00 95.00 85 THR A C 1
ATOM 684 O O . THR A 1 85 ? -0.861 2.456 6.514 1.00 95.00 85 THR A O 1
ATOM 687 N N . ALA A 1 86 ? -1.870 3.786 5.027 1.00 94.62 86 ALA A N 1
ATOM 688 C CA . ALA A 1 86 ? -0.791 3.687 4.042 1.00 94.62 86 ALA A CA 1
ATOM 689 C C . ALA A 1 86 ? 0.512 4.317 4.548 1.00 94.62 86 ALA A C 1
ATOM 691 O O . ALA A 1 86 ? 1.589 3.767 4.327 1.00 94.62 86 ALA A O 1
ATOM 692 N N . PHE A 1 87 ? 0.411 5.449 5.243 1.00 95.69 87 PHE A N 1
ATOM 693 C CA . PHE A 1 87 ? 1.564 6.144 5.804 1.00 95.69 87 PHE A CA 1
ATOM 694 C C . PHE A 1 87 ? 2.264 5.331 6.894 1.00 95.69 87 PHE A C 1
ATOM 696 O O . PHE A 1 87 ? 3.480 5.156 6.829 1.00 95.69 87 PHE A O 1
ATOM 703 N N . VAL A 1 88 ? 1.516 4.789 7.861 1.00 96.56 88 VAL A N 1
ATOM 704 C CA . VAL A 1 88 ? 2.101 3.991 8.956 1.00 96.56 88 VAL A CA 1
ATOM 705 C C . VAL A 1 88 ? 2.649 2.642 8.495 1.00 96.56 88 VAL A C 1
ATOM 707 O O . VAL A 1 88 ? 3.480 2.066 9.177 1.00 96.56 88 VAL A O 1
ATOM 710 N N . LEU A 1 89 ? 2.232 2.149 7.327 1.00 95.81 89 LEU A N 1
ATOM 711 C CA . LEU A 1 89 ? 2.780 0.941 6.698 1.00 95.81 89 LEU A CA 1
ATOM 712 C C . LEU A 1 89 ? 3.960 1.221 5.756 1.00 95.81 89 LEU A C 1
ATOM 714 O O . LEU A 1 89 ? 4.326 0.351 4.968 1.00 95.81 89 LEU A O 1
ATOM 718 N N . ASP A 1 90 ? 4.499 2.443 5.767 1.00 94.62 90 ASP A N 1
ATOM 719 C CA . ASP A 1 90 ? 5.564 2.883 4.862 1.00 94.62 90 ASP A CA 1
ATOM 720 C C . ASP A 1 90 ? 5.220 2.760 3.369 1.00 94.62 90 ASP A C 1
ATOM 722 O O . ASP A 1 90 ? 6.107 2.734 2.523 1.00 94.62 90 ASP A O 1
ATOM 726 N N . ILE A 1 91 ? 3.944 2.736 2.981 1.00 94.44 91 ILE A N 1
ATOM 727 C CA . ILE A 1 91 ? 3.562 2.743 1.557 1.00 94.44 91 ILE A CA 1
ATOM 728 C C . ILE A 1 91 ? 3.796 4.135 0.957 1.00 94.44 91 ILE A C 1
ATOM 730 O O . ILE A 1 91 ? 4.215 4.254 -0.195 1.00 94.44 91 ILE A O 1
ATOM 734 N N . VAL A 1 92 ? 3.531 5.183 1.741 1.00 93.25 92 VAL A N 1
ATOM 735 C CA . VAL A 1 92 ? 3.741 6.591 1.374 1.00 93.25 92 VAL A CA 1
ATOM 736 C C . VAL A 1 92 ? 4.644 7.271 2.399 1.00 93.25 92 VAL A C 1
ATOM 738 O O . VAL A 1 92 ? 4.583 6.963 3.588 1.00 93.25 92 VAL A O 1
ATOM 741 N N . ASP A 1 93 ? 5.477 8.197 1.928 1.00 88.56 93 ASP A N 1
ATOM 742 C CA . ASP A 1 93 ? 6.539 8.798 2.745 1.00 88.56 93 ASP A CA 1
ATOM 743 C C . ASP A 1 93 ? 6.049 9.994 3.572 1.00 88.56 93 ASP A C 1
ATOM 745 O O . ASP A 1 93 ? 6.581 10.275 4.642 1.00 88.56 93 ASP A O 1
ATOM 749 N N . VAL A 1 94 ? 5.027 10.700 3.081 1.00 86.06 94 VAL A N 1
ATOM 750 C CA . VAL A 1 94 ? 4.510 11.932 3.686 1.00 86.06 94 VAL A CA 1
ATOM 751 C C . VAL A 1 94 ? 3.004 11.821 3.857 1.00 86.06 94 VAL A C 1
ATOM 753 O O . VAL A 1 94 ? 2.296 11.388 2.945 1.00 86.06 94 VAL A O 1
ATOM 756 N N . TYR A 1 95 ? 2.527 12.247 5.022 1.00 85.62 95 TYR A N 1
ATOM 757 C CA . TYR A 1 95 ? 1.112 12.363 5.331 1.00 85.62 95 TYR A CA 1
ATOM 758 C C . TYR A 1 95 ? 0.873 13.606 6.177 1.00 85.62 95 TYR A C 1
ATOM 760 O O . TYR A 1 95 ? 1.491 13.782 7.224 1.00 85.62 95 TYR A O 1
ATOM 768 N N . GLU A 1 96 ? -0.034 14.459 5.721 1.00 85.00 96 GLU A N 1
ATOM 769 C CA . GLU A 1 96 ? -0.548 15.560 6.525 1.00 85.00 96 GLU A CA 1
ATOM 770 C C . GLU A 1 96 ? -1.803 15.076 7.247 1.00 85.00 96 GLU A C 1
ATOM 772 O O . GLU A 1 96 ? -2.737 14.557 6.621 1.00 85.00 96 GLU A O 1
ATOM 777 N N . PHE A 1 97 ? -1.811 15.188 8.576 1.00 84.81 97 PHE A N 1
ATOM 778 C CA . PHE A 1 97 ? -2.902 14.644 9.365 1.00 84.81 97 PHE A CA 1
ATOM 779 C C . PHE A 1 97 ? -4.197 15.434 9.175 1.00 84.81 97 PHE A C 1
ATOM 781 O O . PHE A 1 97 ? -4.390 16.508 9.737 1.00 84.81 97 PHE A O 1
ATOM 788 N N . ASP A 1 98 ? -5.131 14.829 8.447 1.00 86.00 98 ASP A N 1
ATOM 789 C CA . ASP A 1 98 ? -6.539 15.208 8.440 1.00 86.00 98 ASP A CA 1
ATOM 790 C C . ASP A 1 98 ? -7.406 13.950 8.584 1.00 86.00 98 ASP A C 1
ATOM 792 O O . ASP A 1 98 ? -7.411 13.053 7.737 1.00 86.00 98 ASP A O 1
ATOM 796 N N . LYS A 1 99 ? -8.198 13.901 9.660 1.00 84.44 99 LYS A N 1
ATOM 797 C CA . LYS A 1 99 ? -9.150 12.818 9.963 1.00 84.44 99 LYS A CA 1
ATOM 798 C C . LYS A 1 99 ? -10.200 12.578 8.870 1.00 84.44 99 LYS A C 1
ATOM 800 O O . LYS A 1 99 ? -10.847 11.530 8.849 1.00 84.44 99 LYS A O 1
ATOM 805 N N . ASN A 1 100 ? -10.413 13.550 7.986 1.00 85.81 100 ASN A N 1
ATOM 806 C CA . ASN A 1 100 ? -11.350 13.461 6.873 1.00 85.81 100 ASN A CA 1
ATOM 807 C C . ASN A 1 100 ? -10.676 13.107 5.546 1.00 85.81 100 ASN A C 1
ATOM 809 O O . ASN A 1 100 ? -11.396 12.901 4.565 1.00 85.81 100 ASN A O 1
ATOM 813 N N . ASN A 1 101 ? -9.343 13.022 5.488 1.00 85.56 101 ASN A N 1
ATOM 814 C CA . ASN A 1 101 ? -8.632 12.872 4.222 1.00 85.56 101 ASN A CA 1
ATOM 815 C C . ASN A 1 101 ? -8.968 11.546 3.525 1.00 85.56 101 ASN A C 1
ATOM 817 O O . ASN A 1 101 ? -9.137 11.495 2.307 1.00 85.56 101 ASN A O 1
ATOM 821 N N . PHE A 1 102 ? -9.237 10.494 4.303 1.00 88.25 102 PHE A N 1
ATOM 822 C CA . PHE A 1 102 ? -9.584 9.170 3.788 1.00 88.25 102 PHE A CA 1
ATOM 823 C C . PHE A 1 102 ? -10.833 9.133 2.886 1.00 88.25 102 PHE A C 1
ATOM 825 O O . PHE A 1 102 ? -10.988 8.226 2.070 1.00 88.25 102 PHE A O 1
ATOM 832 N N . LYS A 1 103 ? -11.718 10.138 2.917 1.00 83.69 103 LYS A N 1
ATOM 833 C CA . LYS A 1 103 ? -12.818 10.242 1.930 1.00 83.69 103 LYS A CA 1
ATOM 834 C C . LYS A 1 103 ? -12.310 10.399 0.484 1.00 83.69 103 LYS A C 1
ATOM 836 O O . LYS A 1 103 ? -13.003 10.062 -0.471 1.00 83.69 103 LYS A O 1
ATOM 841 N N . ASN A 1 104 ? -11.088 10.904 0.319 1.00 81.38 104 ASN A N 1
ATOM 842 C CA . ASN A 1 104 ? -10.418 11.079 -0.968 1.00 81.38 104 ASN A CA 1
ATOM 843 C C . ASN A 1 104 ? -9.626 9.827 -1.374 1.00 81.38 104 ASN A C 1
ATOM 845 O O . ASN A 1 104 ? -9.197 9.709 -2.522 1.00 81.38 104 ASN A O 1
ATOM 849 N N . PHE A 1 105 ? -9.462 8.864 -0.461 1.00 77.00 105 PHE A N 1
ATOM 850 C CA . PHE A 1 105 ? -9.016 7.514 -0.797 1.00 77.00 105 PHE A CA 1
ATOM 851 C C . PHE A 1 105 ? -10.057 6.805 -1.681 1.00 77.00 105 PHE A C 1
ATOM 853 O O . PHE A 1 105 ? -9.715 5.963 -2.502 1.00 77.00 105 PHE A O 1
ATOM 860 N N . THR A 1 106 ? -11.340 7.166 -1.547 1.00 56.50 106 THR A N 1
ATOM 861 C CA . THR A 1 106 ? -12.496 6.337 -1.917 1.00 56.50 106 THR A CA 1
ATOM 862 C C . THR A 1 106 ? -13.067 6.415 -3.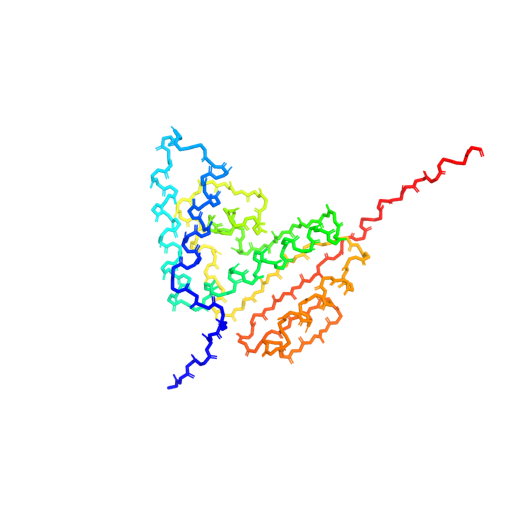352 1.00 56.50 106 THR A C 1
ATOM 864 O O . THR A 1 106 ? -14.039 5.702 -3.611 1.00 56.50 106 THR A O 1
ATOM 867 N N . PRO A 1 107 ? -12.473 7.086 -4.367 1.00 57.59 107 PRO A N 1
ATOM 868 C CA . PRO A 1 107 ? -12.777 6.763 -5.773 1.00 57.59 107 PRO A CA 1
ATOM 869 C C . PRO A 1 107 ? -12.324 5.345 -6.200 1.00 57.59 107 PRO A C 1
ATOM 871 O O . PRO A 1 107 ? -12.551 4.918 -7.335 1.00 57.59 107 PRO A O 1
ATOM 874 N N . PHE A 1 108 ? -11.688 4.604 -5.292 1.00 57.41 108 PHE A N 1
ATOM 875 C CA . PHE A 1 108 ? -10.930 3.385 -5.548 1.00 57.41 108 PHE A CA 1
ATOM 876 C C . PHE A 1 108 ? -11.763 2.148 -5.920 1.00 57.41 108 PHE A C 1
ATOM 878 O O . PHE A 1 108 ? -11.301 1.338 -6.716 1.00 57.41 108 PHE A O 1
ATOM 885 N N . ALA A 1 109 ? -13.019 2.033 -5.465 1.00 53.66 109 ALA A N 1
ATOM 886 C CA . ALA A 1 109 ? -13.878 0.888 -5.809 1.00 53.66 109 ALA A CA 1
ATOM 887 C C . ALA A 1 109 ? -14.168 0.765 -7.320 1.00 53.66 109 ALA A C 1
ATOM 889 O O . ALA A 1 109 ? -14.590 -0.288 -7.786 1.00 53.66 109 ALA A O 1
ATOM 890 N N . LYS A 1 110 ? -13.962 1.841 -8.094 1.00 63.19 110 LYS A N 1
ATOM 891 C CA . LYS A 1 110 ? -14.179 1.833 -9.547 1.00 63.19 110 LYS A CA 1
ATOM 892 C C . LYS A 1 110 ? -12.901 1.573 -10.344 1.00 63.19 110 LYS A C 1
ATOM 894 O O . LYS A 1 110 ? -12.993 0.992 -11.421 1.00 63.19 110 LYS A O 1
ATOM 899 N N . LYS A 1 111 ? -11.742 2.055 -9.873 1.00 73.69 111 LYS A N 1
ATOM 900 C CA . LYS A 1 111 ? -10.441 1.954 -10.566 1.00 73.69 111 LYS A CA 1
ATOM 901 C C . LYS A 1 111 ? -9.284 1.958 -9.556 1.00 73.69 111 LYS A C 1
ATOM 903 O O . LYS A 1 111 ? -8.693 3.015 -9.322 1.00 73.69 111 LYS A O 1
ATOM 908 N N . PRO A 1 112 ? -8.953 0.800 -8.974 1.00 80.06 112 PRO A N 1
ATOM 909 C CA . PRO A 1 112 ? -7.870 0.673 -8.011 1.00 80.06 112 PRO A CA 1
ATOM 910 C C . PRO A 1 112 ? -6.496 0.776 -8.696 1.00 80.06 112 PRO A C 1
ATOM 912 O O . PRO A 1 112 ? -5.914 -0.227 -9.095 1.00 80.06 112 PRO A O 1
ATOM 915 N N . VAL A 1 113 ? -5.981 1.993 -8.904 1.00 86.56 113 VAL A N 1
ATOM 916 C CA . VAL A 1 113 ? -4.671 2.224 -9.541 1.00 86.56 113 VAL A CA 1
ATOM 917 C C . VAL A 1 113 ? -3.694 2.809 -8.530 1.00 86.56 113 VAL A C 1
ATOM 919 O O . VAL A 1 113 ? -3.939 3.885 -7.991 1.00 86.56 113 VAL A O 1
ATOM 922 N N . VAL A 1 114 ? -2.562 2.137 -8.338 1.00 87.69 114 VAL A N 1
ATOM 923 C CA . VAL A 1 114 ? -1.444 2.618 -7.521 1.00 87.69 114 VAL A CA 1
ATOM 924 C C . VAL A 1 114 ? -0.255 2.895 -8.428 1.00 87.69 114 VAL A C 1
ATOM 926 O O . VAL A 1 114 ? 0.161 2.035 -9.206 1.00 87.69 114 VAL A O 1
ATOM 929 N N . ASN A 1 115 ? 0.281 4.109 -8.340 1.00 90.12 115 ASN A N 1
ATOM 930 C CA . ASN A 1 115 ? 1.474 4.504 -9.073 1.00 90.12 115 ASN A CA 1
ATOM 931 C C . ASN A 1 115 ? 2.672 4.447 -8.129 1.00 90.12 115 ASN A C 1
ATOM 933 O O . ASN A 1 115 ? 2.675 5.143 -7.117 1.00 90.12 115 ASN A O 1
ATOM 937 N N . ILE A 1 116 ? 3.667 3.637 -8.476 1.00 91.75 116 ILE A N 1
ATOM 938 C CA . ILE A 1 116 ? 4.902 3.453 -7.719 1.00 91.75 116 ILE A CA 1
ATOM 939 C C . ILE A 1 116 ? 6.042 4.002 -8.563 1.00 91.75 116 ILE A C 1
ATOM 941 O O . ILE A 1 116 ? 6.359 3.479 -9.629 1.00 91.75 116 ILE A O 1
ATOM 945 N N . LEU A 1 117 ? 6.636 5.086 -8.102 1.00 91.38 117 LEU A N 1
ATOM 946 C CA . LEU A 1 117 ? 7.805 5.692 -8.704 1.00 91.38 117 LEU A CA 1
ATOM 947 C C . LEU A 1 117 ? 9.042 4.877 -8.345 1.00 91.38 117 LEU A C 1
ATOM 949 O O . LEU A 1 117 ? 9.206 4.531 -7.181 1.00 91.38 117 LEU A O 1
ATOM 953 N N . ILE A 1 118 ? 9.893 4.582 -9.319 1.00 89.38 118 ILE A N 1
ATOM 954 C CA . ILE A 1 118 ? 11.134 3.822 -9.138 1.00 89.38 118 ILE A CA 1
ATOM 955 C C . ILE A 1 118 ? 12.242 4.390 -10.029 1.00 89.38 118 ILE A C 1
ATOM 957 O O . ILE A 1 118 ? 11.973 5.139 -10.972 1.00 89.38 118 ILE A O 1
ATOM 961 N N . SER A 1 119 ? 13.488 4.007 -9.759 1.00 85.50 119 SER A N 1
ATOM 962 C CA . SER A 1 119 ? 14.624 4.288 -10.635 1.00 85.50 119 SER A CA 1
ATOM 963 C C . SER A 1 119 ? 14.519 3.507 -11.952 1.00 85.50 119 SER A C 1
ATOM 965 O O . SER A 1 119 ? 13.924 2.424 -12.022 1.00 85.50 119 SER A O 1
ATOM 967 N N . SER A 1 120 ? 15.111 4.048 -13.022 1.00 79.25 120 SER A N 1
ATOM 968 C CA . SER A 1 120 ? 14.945 3.555 -14.398 1.00 79.25 120 SER A CA 1
ATOM 969 C C . SER A 1 120 ? 15.314 2.082 -14.582 1.00 79.25 120 SER A C 1
ATOM 971 O O . SER A 1 120 ? 14.698 1.369 -15.380 1.00 79.25 120 SER A O 1
ATOM 973 N N . TYR A 1 121 ? 16.294 1.610 -13.811 1.00 82.06 121 TYR A N 1
ATOM 974 C CA . TYR A 1 121 ? 16.847 0.260 -13.903 1.00 82.06 121 TYR A CA 1
ATOM 975 C C . TYR A 1 121 ? 16.131 -0.754 -12.995 1.00 82.06 121 TYR A C 1
ATOM 977 O O . TYR A 1 121 ? 16.245 -1.960 -13.211 1.00 82.06 121 TYR A O 1
ATOM 985 N N . ALA A 1 122 ? 15.327 -0.296 -12.029 1.00 87.88 122 ALA A N 1
ATOM 986 C CA . ALA A 1 122 ? 14.696 -1.160 -11.032 1.00 87.88 122 ALA A CA 1
ATOM 987 C C . ALA A 1 122 ? 13.440 -1.892 -11.536 1.00 87.88 122 ALA A C 1
ATOM 989 O O . ALA A 1 122 ? 13.029 -2.891 -10.944 1.00 87.88 122 ALA A O 1
ATOM 990 N N . ASN A 1 123 ? 12.832 -1.451 -12.648 1.00 88.75 123 ASN A N 1
ATOM 991 C CA . ASN A 1 123 ? 11.541 -1.984 -13.109 1.00 88.75 123 ASN A CA 1
ATOM 992 C C . ASN A 1 123 ? 11.552 -3.505 -13.306 1.00 88.75 123 ASN A C 1
ATOM 994 O O . ASN A 1 123 ? 10.586 -4.178 -12.951 1.00 88.75 123 ASN A O 1
ATOM 998 N N . GLY A 1 124 ? 12.631 -4.049 -13.877 1.00 89.44 124 GLY A N 1
ATOM 999 C CA . GLY A 1 124 ? 12.768 -5.493 -14.080 1.00 89.44 124 GLY A CA 1
ATOM 1000 C C . GLY A 1 124 ? 12.742 -6.265 -12.759 1.00 89.44 124 GLY A C 1
ATOM 1001 O O . GLY A 1 124 ? 12.017 -7.254 -12.651 1.00 89.44 124 GLY A O 1
ATOM 1002 N N . GLY A 1 125 ? 13.461 -5.765 -11.750 1.00 91.19 125 GLY A N 1
ATOM 1003 C CA . GLY A 1 125 ? 13.503 -6.337 -10.406 1.00 91.19 125 GLY A CA 1
ATOM 1004 C C . GLY A 1 125 ? 12.152 -6.258 -9.697 1.00 91.19 125 GLY A C 1
ATOM 1005 O O . GLY A 1 125 ? 11.629 -7.287 -9.277 1.00 91.19 125 GLY A O 1
ATOM 1006 N N . CYS A 1 126 ? 11.530 -5.075 -9.646 1.00 93.25 126 CYS A N 1
ATOM 1007 C CA . CYS A 1 126 ? 10.236 -4.885 -8.979 1.00 93.25 126 CYS A CA 1
ATOM 1008 C C . CYS A 1 126 ? 9.122 -5.736 -9.615 1.00 93.25 126 CYS A C 1
ATOM 1010 O O . CYS A 1 126 ? 8.354 -6.402 -8.918 1.00 93.25 126 CYS A O 1
ATOM 1012 N N . VAL A 1 127 ? 9.041 -5.764 -10.953 1.00 93.88 127 VAL A N 1
ATOM 1013 C CA . VAL A 1 127 ? 8.060 -6.602 -11.663 1.00 93.88 127 VAL A CA 1
ATOM 1014 C C . VAL A 1 127 ? 8.374 -8.088 -11.482 1.00 93.88 127 VAL A C 1
ATOM 1016 O O . VAL A 1 127 ? 7.457 -8.888 -11.288 1.00 93.88 127 VAL A O 1
ATOM 1019 N N . GLY A 1 128 ? 9.654 -8.468 -11.540 1.00 93.25 128 GLY A N 1
ATOM 1020 C CA . GLY A 1 128 ? 10.115 -9.839 -11.328 1.00 93.25 128 GLY A CA 1
ATOM 1021 C C . GLY A 1 128 ? 9.741 -10.370 -9.946 1.00 93.25 128 GLY A C 1
ATOM 1022 O O . GLY A 1 128 ? 9.196 -11.469 -9.846 1.00 93.25 128 GLY A O 1
ATOM 1023 N N . TYR A 1 129 ? 9.932 -9.556 -8.908 1.00 94.56 129 TYR A N 1
ATOM 1024 C CA . TYR A 1 129 ? 9.554 -9.876 -7.536 1.00 94.56 129 TYR A CA 1
ATOM 1025 C C . TYR A 1 129 ? 8.061 -10.191 -7.402 1.00 94.56 129 TYR A C 1
ATOM 1027 O O . TYR A 1 129 ? 7.696 -11.259 -6.913 1.00 94.56 129 TYR A O 1
ATOM 1035 N N . ILE A 1 130 ? 7.191 -9.307 -7.905 1.00 94.19 130 ILE A N 1
ATOM 1036 C CA . ILE A 1 130 ? 5.735 -9.498 -7.818 1.00 94.19 130 ILE A CA 1
ATOM 1037 C C . ILE A 1 130 ? 5.309 -10.762 -8.564 1.00 94.19 130 ILE A C 1
ATOM 1039 O O . ILE A 1 130 ? 4.511 -11.539 -8.048 1.00 94.19 130 ILE A O 1
ATOM 1043 N N . LYS A 1 131 ? 5.875 -11.011 -9.752 1.00 94.44 131 LYS A N 1
ATOM 1044 C CA . LYS A 1 131 ? 5.610 -12.240 -10.514 1.00 94.44 131 LYS A CA 1
ATOM 1045 C C . LYS A 1 131 ? 6.025 -13.503 -9.767 1.00 94.44 131 LYS A C 1
ATOM 1047 O O . LYS A 1 131 ? 5.339 -14.510 -9.884 1.00 94.44 131 LYS A O 1
ATOM 1052 N N . HIS A 1 132 ? 7.146 -13.458 -9.055 1.00 93.69 132 HIS A N 1
ATOM 1053 C CA . HIS A 1 132 ? 7.665 -14.602 -8.316 1.00 93.69 132 HIS A CA 1
ATOM 1054 C C . HIS A 1 132 ? 6.878 -14.859 -7.025 1.00 93.69 132 HIS A C 1
ATOM 1056 O O . HIS A 1 132 ? 6.525 -15.999 -6.741 1.00 93.69 132 HIS A O 1
ATOM 1062 N N . LYS A 1 133 ? 6.573 -13.808 -6.254 1.00 92.62 133 LYS A N 1
ATOM 1063 C CA . LYS A 1 133 ? 5.915 -13.934 -4.947 1.00 92.62 133 LYS A CA 1
ATOM 1064 C C . LYS A 1 133 ? 4.394 -14.072 -5.041 1.00 92.62 133 LYS A C 1
ATOM 1066 O O . LYS A 1 133 ? 3.796 -14.758 -4.217 1.00 92.62 133 LYS A O 1
ATOM 1071 N N . TYR A 1 134 ? 3.773 -13.448 -6.045 1.00 91.50 134 TYR A N 1
ATOM 1072 C CA . TYR A 1 134 ? 2.315 -13.366 -6.201 1.00 91.50 134 TYR A CA 1
ATOM 1073 C C . TYR A 1 134 ? 1.784 -13.866 -7.555 1.00 91.50 134 TYR A C 1
ATOM 1075 O O . TYR A 1 134 ? 0.883 -13.230 -8.110 1.00 91.50 134 TYR A O 1
ATOM 1083 N N . PRO A 1 135 ? 2.276 -14.990 -8.111 1.00 92.00 135 PRO A N 1
ATOM 1084 C CA . PRO A 1 135 ? 1.906 -15.423 -9.460 1.00 92.00 135 PRO A CA 1
ATOM 1085 C C . PRO A 1 135 ? 0.392 -15.630 -9.616 1.00 92.00 135 PRO A C 1
ATOM 1087 O O . PRO A 1 135 ? -0.192 -15.171 -10.595 1.00 92.00 135 PRO A O 1
ATOM 1090 N N . ASP A 1 136 ? -0.256 -16.227 -8.613 1.00 91.00 136 ASP A N 1
ATOM 1091 C CA . ASP A 1 136 ? -1.679 -16.592 -8.651 1.00 91.00 136 ASP A CA 1
ATOM 1092 C C . ASP A 1 136 ? -2.634 -15.390 -8.618 1.00 91.00 136 ASP A C 1
ATOM 1094 O O . ASP A 1 136 ? -3.822 -15.518 -8.922 1.00 91.00 136 ASP A O 1
ATOM 1098 N N . LEU A 1 137 ? -2.143 -14.213 -8.223 1.00 89.56 137 LEU A N 1
ATOM 1099 C CA . LEU A 1 137 ? -2.958 -13.001 -8.124 1.00 89.56 137 LEU A CA 1
ATOM 1100 C C . LEU A 1 137 ? -2.927 -12.179 -9.417 1.00 89.56 137 LEU A C 1
ATOM 1102 O O . LEU A 1 137 ? -3.763 -11.294 -9.603 1.00 89.56 137 LEU A O 1
ATOM 1106 N N . ILE A 1 138 ? -1.970 -12.455 -10.305 1.00 93.00 138 ILE A N 1
ATOM 1107 C CA . ILE A 1 138 ? -1.709 -11.651 -11.496 1.00 93.00 138 ILE A CA 1
ATOM 1108 C C . ILE A 1 138 ? -2.576 -12.136 -12.656 1.00 93.00 138 ILE A C 1
ATOM 1110 O O . ILE A 1 138 ? -2.466 -13.268 -13.117 1.00 93.00 138 ILE A O 1
ATOM 1114 N N . LYS A 1 139 ? -3.370 -11.218 -13.205 1.00 94.19 139 LYS A N 1
ATOM 1115 C CA . LYS A 1 139 ? -4.143 -11.414 -14.437 1.00 94.19 139 LYS A CA 1
ATOM 1116 C C . LYS A 1 139 ? -3.284 -11.187 -15.672 1.00 94.19 139 LYS A C 1
ATOM 1118 O O . LYS A 1 139 ? -3.355 -11.932 -16.645 1.00 94.19 139 LYS A O 1
ATOM 1123 N N . LYS A 1 140 ? -2.502 -10.100 -15.672 1.00 95.62 140 LYS A N 1
ATOM 1124 C CA . LYS A 1 140 ? -1.668 -9.702 -16.813 1.00 95.62 140 LYS A CA 1
ATOM 1125 C C . LYS A 1 140 ? -0.545 -8.760 -16.398 1.00 95.62 140 LYS A C 1
ATOM 1127 O O . LYS A 1 140 ? -0.754 -7.840 -15.615 1.00 95.62 140 LYS A O 1
ATOM 1132 N N . VAL A 1 141 ? 0.612 -8.904 -17.041 1.00 94.50 141 VAL A N 1
ATOM 1133 C CA . VAL A 1 141 ? 1.720 -7.939 -16.967 1.00 94.50 141 VAL A CA 1
ATOM 1134 C C . VAL A 1 141 ? 1.886 -7.237 -18.318 1.00 94.50 141 VAL A C 1
ATOM 1136 O O . VAL A 1 141 ? 1.831 -7.871 -19.372 1.00 94.50 141 VAL A O 1
ATOM 1139 N N . LYS A 1 142 ? 2.076 -5.915 -18.302 1.00 91.69 142 LYS A N 1
ATOM 1140 C CA . LYS A 1 142 ? 2.363 -5.068 -19.472 1.00 91.69 142 LYS A CA 1
ATOM 1141 C C . LYS A 1 142 ? 3.532 -4.136 -19.151 1.00 91.69 142 LYS A C 1
ATOM 1143 O O . LYS A 1 142 ? 3.307 -3.131 -18.494 1.00 91.69 142 LYS A O 1
ATOM 1148 N N . LYS A 1 143 ? 4.749 -4.417 -19.630 1.00 86.81 143 LYS A N 1
ATOM 1149 C CA . LYS A 1 143 ? 5.984 -3.611 -19.442 1.00 86.81 143 LYS A CA 1
ATOM 1150 C C . LYS A 1 143 ? 6.230 -3.121 -17.997 1.00 86.81 143 LYS A C 1
ATOM 1152 O O . LYS A 1 143 ? 7.007 -3.738 -17.281 1.00 86.81 143 LYS A O 1
ATOM 1157 N N . ARG A 1 144 ? 5.581 -2.024 -17.588 1.00 90.00 144 ARG A N 1
ATOM 1158 C CA . ARG A 1 144 ? 5.663 -1.385 -16.260 1.00 90.00 144 ARG A CA 1
ATOM 1159 C C . ARG A 1 144 ? 4.358 -1.465 -15.459 1.00 90.00 144 ARG A C 1
ATOM 1161 O O . ARG A 1 144 ? 4.122 -0.684 -14.551 1.00 90.00 144 ARG A O 1
ATOM 1168 N N . THR A 1 145 ? 3.431 -2.329 -15.845 1.00 94.19 145 THR A N 1
ATOM 1169 C CA . THR A 1 145 ? 2.095 -2.403 -15.252 1.00 94.19 145 THR A CA 1
ATOM 1170 C C . THR A 1 145 ? 1.745 -3.841 -14.931 1.00 94.19 145 THR A C 1
ATOM 1172 O O . THR A 1 145 ? 1.867 -4.716 -15.789 1.00 94.19 145 THR A O 1
ATOM 1175 N N . ILE A 1 146 ? 1.267 -4.067 -13.715 1.00 94.50 146 ILE A N 1
ATOM 1176 C CA . ILE A 1 146 ? 0.747 -5.347 -13.248 1.00 94.50 146 ILE A CA 1
ATOM 1177 C C . ILE A 1 146 ? -0.736 -5.159 -12.981 1.00 94.50 146 ILE A C 1
ATOM 1179 O O . ILE A 1 146 ? -1.132 -4.234 -12.277 1.00 94.50 146 ILE A O 1
ATOM 1183 N N . ILE A 1 147 ? -1.543 -6.011 -13.599 1.00 93.56 147 ILE A N 1
ATOM 1184 C CA . ILE A 1 147 ? -2.992 -6.052 -13.448 1.00 93.56 147 ILE A CA 1
ATOM 1185 C C . ILE A 1 147 ? -3.313 -7.346 -12.709 1.00 93.56 147 ILE A C 1
ATOM 1187 O O . ILE A 1 147 ? -2.932 -8.426 -13.170 1.00 93.56 147 ILE A O 1
ATOM 1191 N N . PHE A 1 148 ? -3.999 -7.228 -11.581 1.00 90.94 148 PHE A N 1
ATOM 1192 C CA . PHE A 1 148 ? -4.414 -8.341 -10.736 1.00 90.94 148 PHE A CA 1
ATOM 1193 C C . PHE A 1 148 ? -5.804 -8.861 -11.143 1.00 90.94 148 PHE A C 1
ATOM 1195 O O . PHE A 1 148 ? -6.511 -8.247 -11.947 1.00 90.94 148 PHE A O 1
ATOM 1202 N N . ASN A 1 149 ? -6.176 -10.040 -10.642 1.00 87.75 149 ASN A N 1
ATOM 1203 C CA . ASN A 1 149 ? -7.428 -10.725 -10.997 1.00 87.75 149 ASN A CA 1
ATOM 1204 C C . ASN A 1 149 ? -8.698 -9.960 -10.595 1.00 87.75 149 ASN A C 1
ATOM 1206 O O . ASN A 1 149 ? -9.734 -10.124 -11.234 1.00 87.75 149 ASN A O 1
ATOM 1210 N N . ASP A 1 150 ? -8.599 -9.108 -9.584 1.00 79.38 150 ASP A N 1
ATOM 1211 C CA . ASP A 1 150 ? -9.642 -8.238 -9.033 1.00 79.38 150 ASP A CA 1
ATOM 1212 C C . ASP A 1 150 ? -9.591 -6.800 -9.589 1.00 79.38 150 ASP A C 1
ATOM 1214 O O . ASP A 1 150 ? -10.209 -5.890 -9.044 1.00 79.38 150 ASP A O 1
ATOM 1218 N N . ASP A 1 151 ? -8.818 -6.597 -10.656 1.00 82.56 151 ASP A N 1
ATOM 1219 C CA . ASP A 1 151 ? -8.619 -5.327 -11.349 1.00 82.56 151 ASP A CA 1
ATOM 1220 C C . ASP A 1 151 ? -7.802 -4.258 -10.592 1.00 82.56 151 ASP A C 1
ATOM 1222 O O . ASP A 1 151 ? -7.665 -3.153 -11.125 1.00 82.56 151 ASP A O 1
ATOM 1226 N N . LEU A 1 152 ? -7.156 -4.574 -9.451 1.00 87.19 152 LEU A N 1
ATOM 1227 C CA . LEU A 1 152 ? -6.032 -3.769 -8.936 1.00 87.19 152 LEU A CA 1
ATOM 1228 C C . LEU A 1 152 ? -4.969 -3.611 -10.029 1.00 87.19 152 LEU A C 1
ATOM 1230 O O . LEU A 1 152 ? -4.588 -4.566 -10.711 1.00 87.19 152 LEU A O 1
ATOM 1234 N N . ILE A 1 153 ? -4.464 -2.390 -10.186 1.00 90.94 153 ILE A N 1
ATOM 1235 C CA . ILE A 1 153 ? -3.393 -2.0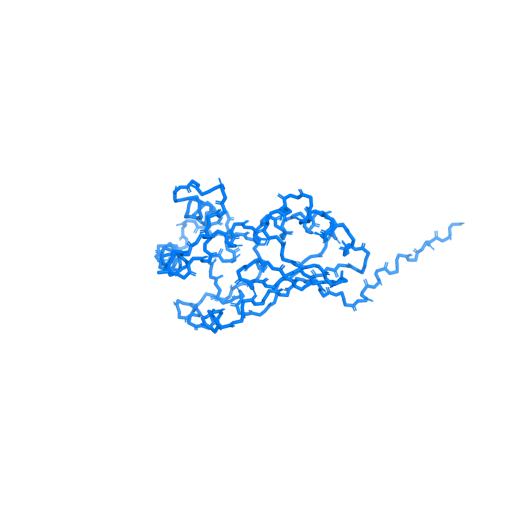60 -11.117 1.00 90.94 153 ILE A CA 1
ATOM 1236 C C . ILE A 1 153 ? -2.253 -1.391 -10.358 1.00 90.94 153 ILE A C 1
ATOM 1238 O O . ILE A 1 153 ? -2.411 -0.289 -9.839 1.00 90.94 153 ILE A O 1
ATOM 1242 N N . ILE A 1 154 ? -1.074 -2.010 -10.386 1.00 92.56 154 ILE A N 1
ATOM 1243 C CA . ILE A 1 154 ? 0.179 -1.367 -9.983 1.00 92.56 154 ILE A CA 1
ATOM 1244 C C . ILE A 1 154 ? 0.890 -0.884 -11.243 1.00 92.56 154 ILE A C 1
ATOM 1246 O O . ILE A 1 154 ? 1.131 -1.661 -12.171 1.00 92.56 154 ILE A O 1
ATOM 1250 N N . LYS A 1 155 ? 1.222 0.406 -11.288 1.00 93.56 155 LYS A N 1
ATOM 1251 C CA . LYS A 1 155 ? 2.000 1.026 -12.361 1.00 93.56 155 LYS A CA 1
ATOM 1252 C C . LYS A 1 155 ? 3.332 1.504 -11.811 1.00 93.56 155 LYS A C 1
ATOM 1254 O O . LYS A 1 155 ? 3.361 2.397 -10.975 1.00 93.56 155 LYS A O 1
ATOM 1259 N N . PHE A 1 156 ? 4.416 0.958 -12.337 1.00 92.31 156 PHE A N 1
ATOM 1260 C CA . PHE A 1 156 ? 5.750 1.475 -12.106 1.00 92.31 156 PHE A CA 1
ATOM 1261 C C . PHE A 1 156 ? 6.007 2.669 -13.027 1.00 92.31 156 PHE A C 1
ATOM 1263 O O . PHE A 1 156 ? 5.914 2.565 -14.256 1.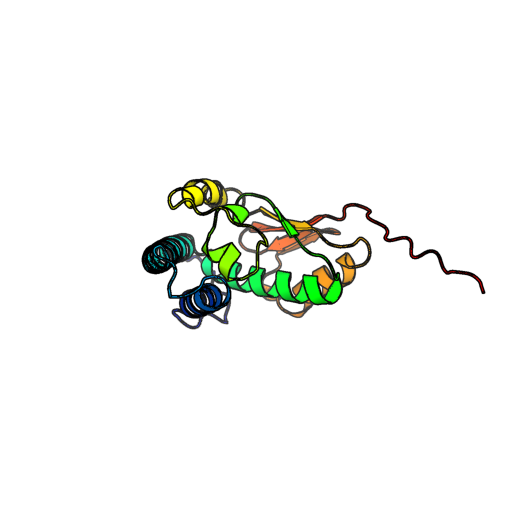00 92.31 156 PHE A O 1
ATOM 1270 N N . ILE A 1 157 ? 6.292 3.817 -12.428 1.00 89.56 157 ILE A N 1
ATOM 1271 C CA . ILE A 1 157 ? 6.642 5.049 -13.126 1.00 89.56 157 ILE A CA 1
ATOM 1272 C 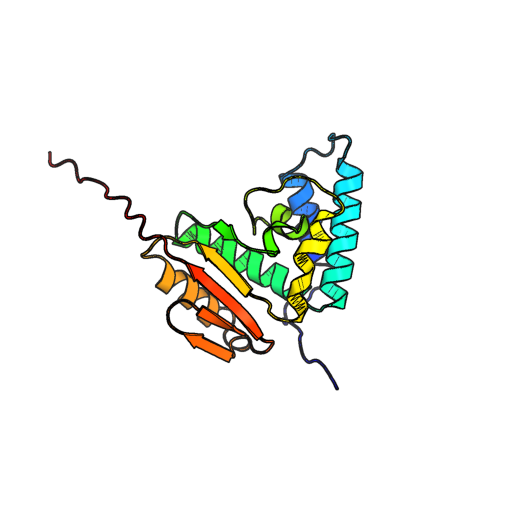C . ILE A 1 157 ? 8.142 5.244 -12.966 1.00 89.56 157 ILE A C 1
ATOM 1274 O O . ILE A 1 157 ? 8.678 5.161 -11.869 1.00 89.56 157 ILE A O 1
ATOM 1278 N N . ASP A 1 158 ? 8.811 5.505 -14.075 1.00 83.38 158 ASP A N 1
ATOM 1279 C CA . ASP A 1 158 ? 10.229 5.834 -14.101 1.00 83.38 158 ASP A CA 1
ATOM 1280 C C . ASP A 1 158 ? 10.341 7.272 -14.610 1.00 83.38 158 ASP A C 1
ATOM 1282 O O . ASP A 1 158 ? 9.779 7.598 -15.661 1.00 83.38 158 ASP A O 1
ATOM 1286 N N . LEU A 1 159 ? 10.998 8.117 -13.815 1.00 69.50 159 LEU A N 1
ATOM 1287 C CA . LEU A 1 159 ? 11.180 9.543 -14.094 1.00 69.50 159 LEU A CA 1
ATOM 1288 C C . LEU A 1 159 ? 12.368 9.843 -15.012 1.00 69.50 159 LEU A C 1
ATOM 1290 O O . LEU A 1 159 ? 12.579 11.004 -15.350 1.00 69.50 159 LEU A O 1
ATOM 1294 N N . GLY A 1 160 ? 13.164 8.843 -15.394 1.00 66.88 160 GLY A N 1
ATOM 1295 C CA . GLY A 1 160 ? 14.390 9.057 -16.156 1.00 66.88 160 GLY A CA 1
ATOM 1296 C C . GLY A 1 160 ? 15.451 9.826 -15.367 1.00 66.88 160 GLY A C 1
ATOM 1297 O O . GLY A 1 160 ? 16.313 10.461 -15.970 1.00 66.88 160 GLY A O 1
ATOM 1298 N N . ILE A 1 161 ? 15.391 9.798 -14.030 1.00 59.22 161 ILE A N 1
ATOM 1299 C CA . ILE A 1 161 ? 16.418 10.398 -13.171 1.00 59.22 161 ILE A CA 1
ATOM 1300 C C . ILE A 1 161 ? 17.627 9.459 -13.193 1.00 59.22 161 ILE A C 1
ATOM 1302 O O . ILE A 1 161 ? 17.802 8.598 -12.334 1.00 59.22 161 ILE A O 1
ATOM 1306 N N . GLU A 1 162 ? 18.449 9.592 -14.229 1.00 55.25 162 GLU A N 1
ATOM 1307 C CA . GLU A 1 162 ? 19.795 9.039 -14.235 1.00 55.25 162 GLU A CA 1
ATOM 1308 C C . GLU A 1 162 ? 20.629 9.841 -13.233 1.00 55.25 162 GLU A C 1
ATOM 1310 O O . GLU A 1 162 ? 21.036 10.971 -13.512 1.00 55.25 162 GLU A O 1
ATOM 1315 N N . ILE A 1 163 ? 20.923 9.264 -12.066 1.00 51.88 163 ILE A N 1
ATOM 1316 C CA . ILE A 1 163 ? 22.063 9.730 -11.276 1.00 51.88 163 ILE A CA 1
ATOM 1317 C C . ILE A 1 163 ? 23.298 9.342 -12.091 1.00 51.88 163 ILE A C 1
ATOM 1319 O O . ILE A 1 163 ? 23.824 8.239 -11.964 1.00 51.88 163 ILE A O 1
ATOM 1323 N N . LYS A 1 164 ? 23.725 10.224 -13.002 1.00 42.97 164 LYS A N 1
ATOM 1324 C CA . LYS A 1 164 ? 25.028 10.111 -13.653 1.00 42.97 164 LYS A CA 1
ATOM 1325 C C . LYS A 1 164 ? 26.079 10.304 -12.572 1.00 42.97 164 LYS A C 1
ATOM 1327 O O . LYS A 1 164 ? 26.475 11.431 -12.282 1.00 42.97 164 LYS A O 1
ATOM 1332 N N . VAL A 1 165 ? 26.513 9.207 -11.963 1.00 47.94 165 VAL A N 1
ATOM 1333 C CA . VAL A 1 165 ? 27.774 9.191 -11.231 1.00 47.94 165 VAL A CA 1
ATOM 1334 C C . VAL A 1 165 ? 28.834 9.459 -12.291 1.00 47.94 165 VAL A C 1
ATOM 1336 O O . VAL A 1 165 ? 29.101 8.613 -13.140 1.00 47.94 165 VAL A O 1
ATOM 1339 N N . LYS A 1 166 ? 29.354 10.689 -12.329 1.00 40.31 166 LYS A N 1
ATOM 1340 C CA . LYS A 1 166 ? 30.574 10.957 -13.083 1.00 40.31 166 LYS A CA 1
ATOM 1341 C C . LYS A 1 166 ? 31.645 10.106 -12.420 1.00 40.31 166 LYS A C 1
ATOM 1343 O O . LYS A 1 166 ? 31.980 10.361 -11.267 1.00 40.31 166 LYS A O 1
ATOM 1348 N N . GLU A 1 167 ? 32.130 9.092 -13.124 1.00 46.19 167 GLU A N 1
ATOM 1349 C CA . GLU A 1 167 ? 33.400 8.472 -12.779 1.00 46.19 167 GLU A CA 1
ATOM 1350 C C . GLU A 1 167 ? 34.435 9.596 -12.768 1.00 46.19 167 GLU A C 1
ATOM 1352 O O . GLU A 1 167 ? 34.717 10.217 -13.797 1.00 46.19 167 GLU A O 1
ATOM 1357 N N . THR A 1 168 ? 34.923 9.939 -11.580 1.00 47.06 168 THR A N 1
ATOM 1358 C CA . THR A 1 168 ? 36.125 10.747 -11.451 1.00 47.06 168 THR A CA 1
ATOM 1359 C C . THR A 1 168 ? 37.238 9.881 -12.022 1.00 47.06 168 THR A C 1
ATOM 1361 O O . THR A 1 168 ? 37.622 8.888 -11.412 1.00 47.06 168 THR A O 1
ATOM 1364 N N . GLN A 1 169 ? 37.663 10.184 -13.246 1.00 42.34 169 GLN A N 1
ATOM 1365 C CA . GLN A 1 169 ? 38.874 9.603 -13.806 1.00 42.34 169 GLN A CA 1
ATOM 1366 C C . GLN A 1 169 ? 40.040 10.163 -12.987 1.00 42.34 169 GLN A C 1
ATOM 1368 O O . GLN A 1 169 ? 40.300 11.367 -13.047 1.00 42.34 169 GLN A O 1
ATOM 1373 N N . GLU A 1 170 ? 40.642 9.310 -12.157 1.00 44.72 170 GLU A N 1
ATOM 1374 C CA . GLU A 1 170 ? 42.003 9.508 -11.642 1.00 44.72 170 GLU A CA 1
ATOM 1375 C C . GLU A 1 170 ? 43.028 9.291 -12.760 1.00 44.72 170 GLU A C 1
ATOM 1377 O O . GLU A 1 170 ? 42.819 8.373 -13.590 1.00 44.72 170 GLU A O 1
#

Sequence (170 aa):
MSNKYHYKAYKEGLLQRMAIQGLREKIDPSDENYAEYEKVIKKEISTLEKIKFDGYMLLLADVVLVSREISGFVSCFGSIQNSLTAFVLDIVDVYEFDKNNFKNFTPFAKKPVVNILISSYANGGCVGYIKHKYPDLIKKVKKRTIIFNDDLIIKFIDLGIEIKVKETQE

Radius of gyration: 17.15 Å; chains: 1; bounding box: 64×32×43 Å

pLDDT: mean 83.27, std 16.56, range [26.28, 96.56]

Organism: NCBI:txid2740405

Foldseek 3Di:
DDPPDDPVPDPDCPLVVQLLVLLVVPPPCPPPCSVVLNVLLVVLCVVCVVLVNSSVLVVLLVLQVVLCVQFVDKAKDDLCQLGSSCCSSVSHPDHDDDSPSNVSNPVCSVAQEIEMEGAPPRQCVSVVVCCVPPVVQFPDDDSQWTAGPSGHIYGYDHPNPPPPPPPPDD

InterPro domains:
  IPR011708 Bacterial DNA polymerase III, alpha subunit, NTPase domain [PF07733] (15-96)

Secondary structure (DSSP, 8-state):
-------TT--TTHHHHHHHHHHHHHS-TTSTTHHHHHHHHHHHHHHHHHTT-HHHHHHHHHHHHHHHHHHS-EEEESGGGG-HHHHHTTSSS-----TTGGGGTGGGGT--EEEEEE-TTTHHHHHHHHHHH-GGGEEEEETTEEEETTS-EEEEEE------------